Protein AF-A0A9E5TEZ5-F1 (afdb_monomer_lite)

Radius of gyration: 17.7 Å; chains: 1; bounding box: 47×31×42 Å

Secondary structure (DSSP, 8-state):
----HHHHHHT-S-HHHHHHIIIIIS---TTSHHHHHHHHHHHHSHHHHHHHHHHHT-S-S----TT---

Foldseek 3Di:
DPPPVLVVQCPDPQLVSNLCSVCVVVVHDCPDPSNVVSVVVNCVDPVNVVVVVVVVCPPPPPPPDPPPPD

Sequence (70 aa):
MAIDLTRWLLECDEPWTRYRTLVDLLDRPEDEAEVQTARAEMLAHPGVQDLIAQAATWPGRPLKRHNDAS

Structure (mmCIF, N/CA/C/O backbone):
data_AF-A0A9E5TEZ5-F1
#
_entry.id   AF-A0A9E5TEZ5-F1
#
loop_
_atom_site.group_PDB
_atom_site.id
_atom_site.type_symbol
_atom_site.label_atom_id
_atom_site.label_alt_id
_atom_site.label_comp_id
_atom_site.label_asym_id
_atom_site.label_entity_id
_atom_site.label_seq_id
_atom_site.pdbx_PDB_ins_code
_atom_site.Cartn_x
_atom_site.Cartn_y
_atom_site.Cartn_z
_atom_site.occupancy
_atom_site.B_iso_or_equiv
_atom_site.auth_seq_id
_atom_site.auth_comp_id
_atom_site.auth_asym_id
_atom_site.auth_atom_id
_atom_site.pdbx_PDB_model_num
ATOM 1 N N . MET A 1 1 ? -2.599 14.340 25.972 1.00 42.75 1 MET A N 1
ATOM 2 C CA . MET A 1 1 ? -3.342 14.205 24.704 1.00 42.75 1 MET A CA 1
ATOM 3 C C . MET A 1 1 ? -2.714 13.034 23.975 1.00 42.75 1 MET A C 1
ATOM 5 O O . MET A 1 1 ? -1.568 13.158 23.565 1.00 42.75 1 MET A O 1
ATOM 9 N N . ALA A 1 2 ? -3.365 11.872 23.961 1.00 51.09 2 ALA A N 1
ATOM 10 C CA . ALA A 1 2 ? -2.882 10.764 23.145 1.00 51.09 2 ALA A CA 1
ATOM 11 C C . ALA A 1 2 ? -3.130 11.161 21.689 1.00 51.09 2 ALA A C 1
ATOM 13 O O . ALA A 1 2 ? -4.259 11.495 21.335 1.00 51.09 2 ALA A O 1
ATOM 14 N N . ILE A 1 3 ? -2.067 11.240 20.893 1.00 64.38 3 ILE A N 1
ATOM 15 C CA . ILE A 1 3 ? -2.194 11.399 19.448 1.00 64.38 3 ILE A CA 1
ATOM 16 C C . ILE A 1 3 ? -2.978 10.179 18.969 1.00 64.38 3 ILE A C 1
ATOM 18 O O . ILE A 1 3 ? -2.612 9.051 19.302 1.00 64.38 3 ILE A O 1
ATOM 22 N N . ASP A 1 4 ? -4.060 10.403 18.231 1.00 90.12 4 ASP A N 1
ATOM 23 C CA . ASP A 1 4 ? -4.688 9.324 17.482 1.00 90.12 4 ASP A CA 1
ATOM 24 C C . ASP A 1 4 ? -3.749 8.971 16.324 1.00 90.12 4 ASP A C 1
ATOM 26 O O . ASP A 1 4 ? -3.777 9.578 15.254 1.00 90.12 4 ASP A O 1
ATOM 30 N N . LEU A 1 5 ? -2.831 8.044 16.601 1.00 92.69 5 LEU A N 1
ATOM 31 C CA . LEU A 1 5 ? -1.790 7.624 15.666 1.00 92.69 5 LEU A CA 1
ATOM 32 C C . LEU A 1 5 ? -2.393 7.057 14.380 1.00 92.69 5 LEU A C 1
ATOM 34 O O . LEU A 1 5 ? -1.806 7.225 13.316 1.00 92.69 5 LEU A O 1
ATOM 38 N N . THR A 1 6 ? -3.570 6.430 14.464 1.00 93.56 6 THR A N 1
ATOM 39 C CA . THR A 1 6 ? -4.250 5.876 13.289 1.00 93.56 6 THR A CA 1
ATOM 40 C C . THR A 1 6 ? -4.747 6.983 12.376 1.00 93.56 6 THR A C 1
ATOM 42 O O . THR A 1 6 ? -4.523 6.936 11.171 1.00 93.56 6 THR A O 1
ATOM 45 N N . ARG A 1 7 ? -5.310 8.048 12.951 1.00 94.31 7 ARG A N 1
ATOM 46 C CA . ARG A 1 7 ? -5.692 9.236 12.193 1.00 94.31 7 ARG A CA 1
ATOM 47 C C . ARG A 1 7 ? -4.493 9.912 11.534 1.00 94.31 7 ARG A C 1
ATOM 49 O O . ARG A 1 7 ? -4.578 10.260 10.364 1.00 94.31 7 ARG A O 1
ATOM 56 N N . TRP A 1 8 ? -3.382 10.058 12.254 1.00 95.25 8 TRP A N 1
ATOM 57 C CA . TRP A 1 8 ? -2.161 10.635 11.683 1.00 95.25 8 TRP A CA 1
ATOM 58 C C . TRP A 1 8 ? -1.664 9.841 10.463 1.00 95.25 8 TRP A C 1
ATOM 60 O O . TRP A 1 8 ? -1.326 10.438 9.448 1.00 95.25 8 TRP A O 1
ATOM 70 N N . LEU A 1 9 ? -1.695 8.506 10.528 1.00 95.81 9 LEU A N 1
ATOM 71 C CA . LEU A 1 9 ? -1.328 7.638 9.403 1.00 95.81 9 LEU A CA 1
ATOM 72 C C . LEU A 1 9 ? -2.293 7.749 8.209 1.00 95.81 9 LEU A C 1
ATOM 74 O O . LEU A 1 9 ? -1.869 7.653 7.059 1.00 95.81 9 LEU A O 1
ATOM 78 N N . LEU A 1 10 ? -3.589 7.947 8.467 1.00 95.94 10 LEU A N 1
ATOM 79 C CA . LEU A 1 10 ? -4.601 8.143 7.421 1.00 95.94 10 LEU A CA 1
ATOM 80 C C . LEU A 1 10 ? -4.497 9.516 6.737 1.00 95.94 10 LEU A C 1
ATOM 82 O O . LEU A 1 10 ? -4.970 9.670 5.614 1.00 95.94 10 LEU A O 1
ATOM 86 N N . GLU A 1 11 ? -3.873 10.495 7.389 1.00 95.56 11 GLU A N 1
ATOM 87 C CA . GLU A 1 11 ? -3.631 11.842 6.856 1.00 95.56 11 GLU A CA 1
ATOM 88 C C . GLU A 1 11 ? -2.291 11.952 6.094 1.00 95.56 11 GLU A C 1
ATOM 90 O O . GLU A 1 11 ? -2.002 13.004 5.529 1.00 95.56 11 GLU A O 1
ATOM 95 N N . CYS A 1 12 ? -1.480 10.886 6.041 1.00 95.00 12 CYS A N 1
ATOM 96 C CA . CYS A 1 12 ? -0.227 10.864 5.282 1.00 95.00 12 CYS A CA 1
ATOM 97 C C . CYS A 1 12 ? -0.452 11.008 3.766 1.00 95.00 12 CYS A C 1
ATOM 99 O O . CYS A 1 12 ? -1.348 10.387 3.188 1.00 95.00 12 CYS A O 1
ATOM 101 N N . ASP A 1 13 ? 0.431 11.758 3.102 1.00 95.06 13 ASP A N 1
ATOM 102 C CA . ASP A 1 13 ? 0.392 11.947 1.647 1.00 95.06 13 ASP A CA 1
ATOM 103 C C . ASP A 1 13 ? 0.646 10.629 0.896 1.00 95.06 13 ASP A C 1
ATOM 105 O O . ASP A 1 13 ? 0.078 10.380 -0.172 1.00 95.06 13 ASP A O 1
ATOM 109 N N . GLU A 1 14 ? 1.456 9.740 1.476 1.00 96.19 14 GLU A N 1
ATOM 110 C CA . GLU A 1 14 ? 1.785 8.438 0.916 1.00 96.19 14 GLU A CA 1
ATOM 111 C C . GLU A 1 14 ? 0.546 7.523 0.832 1.00 96.19 14 GLU A C 1
ATOM 113 O O . GLU A 1 14 ? 0.032 7.053 1.855 1.00 96.19 14 GLU A O 1
ATOM 118 N N . PRO A 1 15 ? 0.076 7.163 -0.377 1.00 96.62 15 PRO A N 1
ATOM 119 C CA . PRO A 1 15 ? -1.146 6.374 -0.527 1.00 96.62 15 PRO A CA 1
ATOM 120 C C . PRO A 1 15 ? -1.003 4.936 -0.007 1.00 96.62 15 PRO A C 1
ATOM 122 O O . PRO A 1 15 ? -1.982 4.339 0.442 1.00 96.62 15 PRO A O 1
ATOM 125 N N . TRP A 1 16 ? 0.214 4.376 -0.009 1.00 97.50 16 TRP A N 1
ATOM 126 C CA . TRP A 1 16 ? 0.465 3.063 0.594 1.00 97.50 16 TRP A CA 1
ATOM 127 C C . TRP A 1 16 ? 0.315 3.099 2.114 1.00 97.50 16 TRP A C 1
ATOM 129 O O . TRP A 1 16 ? -0.229 2.155 2.676 1.00 97.50 16 TRP A O 1
ATOM 139 N N . THR A 1 17 ? 0.726 4.179 2.784 1.00 97.81 17 THR A N 1
ATOM 140 C CA . THR A 1 17 ? 0.564 4.319 4.238 1.00 97.81 17 THR A CA 1
ATOM 141 C C . THR A 1 17 ? -0.914 4.302 4.610 1.00 97.81 17 THR A C 1
ATOM 143 O O . THR A 1 17 ? -1.316 3.545 5.495 1.00 97.81 17 THR A O 1
ATOM 146 N N . ARG A 1 18 ? -1.746 5.042 3.870 1.00 97.81 18 ARG A N 1
ATOM 147 C CA . ARG A 1 18 ? -3.200 5.083 4.080 1.00 97.81 18 ARG A CA 1
ATOM 148 C C . ARG A 1 18 ? -3.851 3.716 3.856 1.00 97.81 18 ARG A C 1
ATOM 150 O O . ARG A 1 18 ? -4.529 3.206 4.745 1.00 97.81 18 ARG A O 1
ATOM 157 N N . TYR A 1 19 ? -3.578 3.071 2.719 1.00 98.19 19 TYR A N 1
ATOM 158 C CA . TYR A 1 19 ? -4.136 1.748 2.407 1.00 98.19 19 TYR A CA 1
ATOM 159 C C . TYR A 1 19 ? -3.711 0.667 3.414 1.00 98.19 19 TYR A C 1
ATOM 161 O O . TYR A 1 19 ? -4.548 -0.108 3.874 1.00 98.19 19 TYR A O 1
ATOM 169 N N . ARG A 1 20 ? -2.425 0.617 3.785 1.00 97.75 20 ARG A N 1
ATOM 170 C CA . ARG A 1 20 ? -1.912 -0.369 4.751 1.00 97.7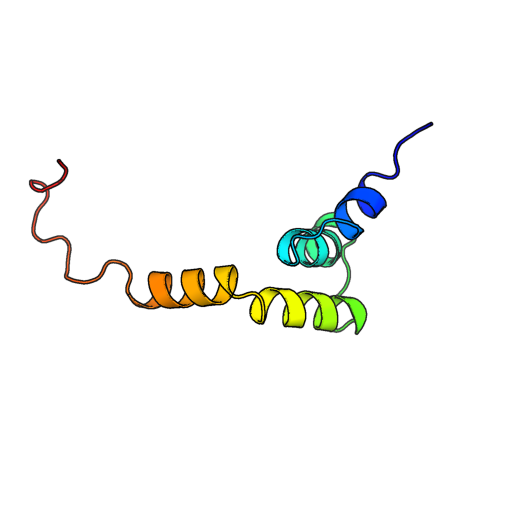5 20 ARG A CA 1
ATOM 171 C C . ARG A 1 20 ? -2.440 -0.109 6.160 1.00 97.75 20 ARG A C 1
ATOM 173 O O . ARG A 1 20 ? -2.710 -1.058 6.878 1.00 97.75 20 ARG A O 1
ATOM 180 N N . THR A 1 21 ? -2.677 1.147 6.536 1.00 97.62 21 THR A N 1
ATOM 181 C CA . THR A 1 21 ? -3.323 1.476 7.818 1.00 97.62 21 THR A CA 1
ATOM 182 C C . THR A 1 21 ? -4.742 0.918 7.890 1.00 97.62 21 THR A C 1
ATOM 184 O O . THR A 1 21 ? -5.106 0.311 8.895 1.00 97.62 21 THR A O 1
ATOM 187 N N . LEU A 1 22 ? -5.531 1.065 6.820 1.00 97.69 22 LEU A N 1
ATOM 188 C CA . LEU A 1 22 ? -6.895 0.533 6.769 1.00 97.69 22 LEU A CA 1
ATOM 189 C C . LEU A 1 22 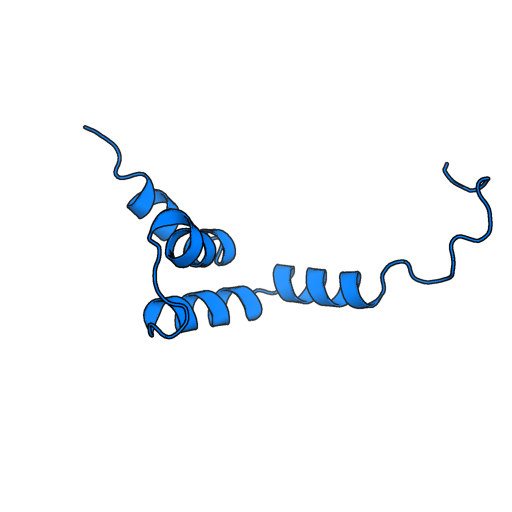? -6.924 -0.996 6.905 1.00 97.69 22 LEU A C 1
ATOM 191 O O . LEU A 1 22 ? -7.687 -1.517 7.711 1.00 97.69 22 LEU A O 1
ATOM 195 N N . VAL A 1 23 ? -6.089 -1.707 6.146 1.00 97.88 23 VAL A N 1
ATOM 196 C CA . VAL A 1 23 ? -6.118 -3.179 6.111 1.00 97.88 23 VAL A CA 1
ATOM 197 C C . VAL A 1 23 ? -5.389 -3.797 7.301 1.00 97.88 23 VAL A C 1
ATOM 199 O O . VAL A 1 23 ? -5.939 -4.663 7.966 1.00 97.88 23 VAL A O 1
ATOM 202 N N . ASP A 1 24 ? -4.163 -3.354 7.582 1.00 97.38 24 ASP A N 1
ATOM 203 C CA . ASP A 1 24 ? -3.251 -4.078 8.474 1.00 97.38 24 ASP A CA 1
ATOM 204 C C . ASP A 1 24 ? -3.354 -3.620 9.940 1.00 97.38 24 ASP A C 1
ATOM 206 O O . ASP A 1 24 ? -2.937 -4.350 10.837 1.00 97.38 24 ASP A O 1
ATOM 210 N N . LEU A 1 25 ? -3.866 -2.407 10.199 1.00 96.19 25 LEU A N 1
ATOM 211 C CA . LEU A 1 25 ? -4.003 -1.860 11.559 1.00 96.19 25 LEU A CA 1
ATOM 212 C C . LEU A 1 25 ? -5.457 -1.707 12.008 1.00 96.19 25 LEU A C 1
ATOM 214 O O . LEU A 1 25 ? -5.737 -1.811 13.201 1.00 96.19 25 LEU A O 1
ATOM 218 N N . LEU A 1 26 ? -6.365 -1.412 11.075 1.00 96.00 26 LEU A N 1
ATOM 219 C CA . LEU A 1 26 ? -7.790 -1.219 11.354 1.00 96.00 26 LEU A CA 1
ATOM 220 C C . LEU A 1 26 ? -8.651 -2.423 10.945 1.00 96.00 26 LEU A C 1
ATOM 222 O O . LEU A 1 26 ? -9.871 -2.353 11.098 1.00 96.00 26 LEU A O 1
ATOM 226 N N . ASP A 1 27 ? -8.030 -3.493 10.431 1.00 97.19 27 ASP A N 1
ATOM 227 C CA . ASP A 1 27 ? -8.675 -4.737 9.988 1.00 97.19 27 ASP A CA 1
ATOM 228 C C . ASP A 1 27 ? -9.873 -4.499 9.050 1.00 97.19 27 ASP A C 1
ATOM 230 O O . ASP A 1 27 ? -10.873 -5.225 9.077 1.00 97.19 27 ASP A O 1
ATOM 234 N N . ARG A 1 28 ? -9.804 -3.451 8.216 1.00 97.06 28 ARG A N 1
ATOM 235 C CA . ARG A 1 28 ? -10.870 -3.143 7.263 1.00 97.06 28 ARG A CA 1
ATOM 236 C C . ARG A 1 28 ? -10.877 -4.178 6.137 1.00 97.06 28 ARG A C 1
ATOM 238 O O . ARG A 1 28 ? -9.842 -4.378 5.494 1.00 97.06 28 ARG A O 1
ATOM 245 N N . PRO A 1 29 ? -12.032 -4.807 5.857 1.00 97.50 29 PRO A N 1
ATOM 246 C CA . PRO A 1 29 ? -12.205 -5.685 4.713 1.00 97.50 29 PRO A CA 1
ATOM 247 C C . PRO A 1 29 ? -11.812 -5.007 3.400 1.00 97.50 29 PRO A C 1
ATOM 249 O O . PRO A 1 29 ? -12.135 -3.846 3.149 1.00 97.50 29 PRO A O 1
ATOM 252 N N . GLU A 1 30 ? -11.140 -5.755 2.527 1.00 94.56 30 GLU A N 1
ATOM 253 C CA . GLU A 1 30 ? -10.689 -5.227 1.238 1.00 94.56 30 GLU A CA 1
ATOM 254 C C . GLU A 1 30 ? -11.839 -4.833 0.303 1.00 94.56 30 GLU A C 1
ATOM 256 O O . GLU A 1 30 ? -11.616 -4.064 -0.626 1.00 94.56 30 GLU A O 1
ATOM 261 N N . ASP A 1 31 ? -13.054 -5.335 0.516 1.00 96.25 31 ASP A N 1
ATOM 262 C CA . ASP A 1 31 ? -14.250 -5.000 -0.262 1.00 96.25 31 ASP A CA 1
ATOM 263 C C . ASP A 1 31 ? -14.957 -3.717 0.209 1.00 96.25 31 ASP A C 1
ATOM 265 O O . ASP A 1 31 ? -15.851 -3.226 -0.486 1.00 96.25 31 ASP A O 1
ATOM 269 N N . GLU A 1 32 ? -14.535 -3.117 1.327 1.00 97.75 32 GLU A N 1
ATOM 270 C CA . GLU A 1 32 ? -15.033 -1.806 1.739 1.00 97.75 32 GLU A CA 1
ATOM 271 C C . GLU A 1 32 ? -14.623 -0.716 0.730 1.00 97.75 32 GLU A C 1
ATOM 273 O O . GLU A 1 32 ? -13.492 -0.655 0.241 1.00 97.75 32 GLU A O 1
ATOM 278 N N . ALA A 1 33 ? -15.553 0.199 0.434 1.00 97.56 33 ALA A N 1
ATOM 279 C CA . ALA A 1 33 ? -15.366 1.228 -0.593 1.00 97.56 33 ALA A CA 1
ATOM 280 C C . ALA A 1 33 ? -14.159 2.149 -0.323 1.00 97.56 33 ALA A C 1
ATOM 282 O O . ALA A 1 33 ? -13.453 2.547 -1.254 1.00 97.56 33 ALA A O 1
ATOM 283 N N . GLU A 1 34 ? -13.905 2.470 0.947 1.00 96.50 34 GLU A N 1
ATOM 284 C CA . GLU A 1 34 ? -12.759 3.282 1.367 1.00 96.50 34 GLU A CA 1
ATOM 285 C C . GLU A 1 34 ? -11.432 2.563 1.086 1.00 96.50 34 GLU A C 1
ATOM 287 O O . GLU A 1 34 ? -10.508 3.148 0.518 1.00 96.50 34 GLU A O 1
ATOM 292 N N . VAL A 1 35 ? -11.369 1.264 1.385 1.00 97.69 35 VAL A N 1
ATOM 293 C CA . VAL A 1 35 ? -10.186 0.426 1.157 1.00 97.69 35 VAL A CA 1
ATOM 294 C C . VAL A 1 35 ? -9.906 0.269 -0.336 1.00 97.69 35 VAL A C 1
ATOM 296 O O . VAL A 1 35 ? -8.760 0.415 -0.765 1.00 97.69 35 VAL A O 1
ATOM 299 N N . GLN A 1 36 ? -10.943 0.053 -1.149 1.00 98.31 36 GLN A N 1
ATOM 300 C CA . GLN A 1 36 ? -10.821 -0.007 -2.610 1.00 98.31 36 GLN A CA 1
ATOM 301 C C . GLN A 1 36 ? -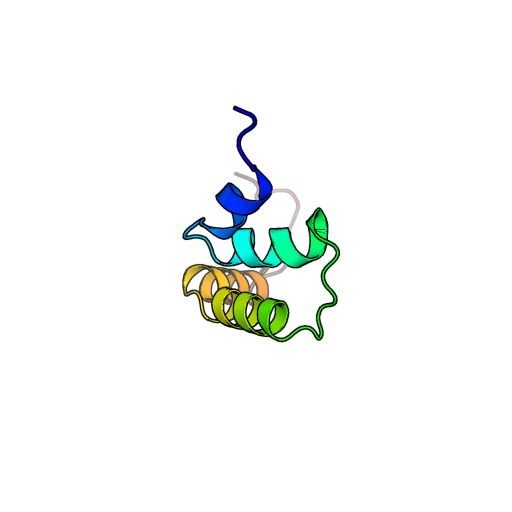10.322 1.313 -3.205 1.00 98.31 36 GLN A C 1
ATOM 303 O O . GLN A 1 36 ? -9.468 1.305 -4.094 1.00 98.31 36 GLN A O 1
ATOM 308 N N . THR A 1 37 ? -10.804 2.445 -2.689 1.00 97.75 37 THR A N 1
ATOM 309 C CA . THR A 1 37 ? -10.362 3.776 -3.126 1.00 97.75 37 THR A CA 1
ATOM 310 C C . THR A 1 37 ? -8.890 3.996 -2.786 1.00 97.75 37 THR A C 1
ATOM 312 O O . THR A 1 37 ? -8.095 4.292 -3.678 1.00 97.75 37 THR A O 1
ATOM 315 N N . ALA A 1 38 ? -8.489 3.749 -1.535 1.00 97.50 38 ALA A N 1
ATOM 316 C CA . ALA A 1 38 ? -7.096 3.877 -1.106 1.00 97.50 38 ALA A CA 1
ATOM 317 C C . ALA A 1 38 ? -6.159 2.938 -1.888 1.00 97.50 38 ALA A C 1
ATOM 319 O O . ALA A 1 38 ? -5.057 3.325 -2.285 1.00 97.50 38 ALA A O 1
ATOM 320 N N . ARG A 1 39 ? -6.611 1.711 -2.179 1.00 98.00 39 ARG A N 1
ATOM 321 C CA . ARG A 1 39 ? -5.880 0.754 -3.018 1.00 98.00 39 ARG A CA 1
ATOM 322 C C . ARG A 1 39 ? -5.708 1.267 -4.447 1.00 98.00 39 ARG A C 1
ATOM 324 O O . ARG A 1 39 ? -4.618 1.146 -5.005 1.00 98.00 39 ARG A O 1
ATOM 331 N N . ALA A 1 40 ? -6.761 1.821 -5.045 1.00 98.06 40 ALA A N 1
ATOM 332 C CA . ALA A 1 40 ? -6.708 2.378 -6.393 1.00 98.06 40 ALA A CA 1
ATOM 333 C C . ALA A 1 40 ? -5.746 3.572 -6.473 1.00 98.06 40 ALA A C 1
ATOM 335 O O . ALA A 1 40 ? -4.924 3.623 -7.385 1.00 98.06 40 ALA A O 1
ATOM 336 N N . GLU A 1 41 ? -5.780 4.478 -5.494 1.00 97.94 41 GLU A N 1
ATOM 337 C CA . GLU A 1 41 ? -4.840 5.602 -5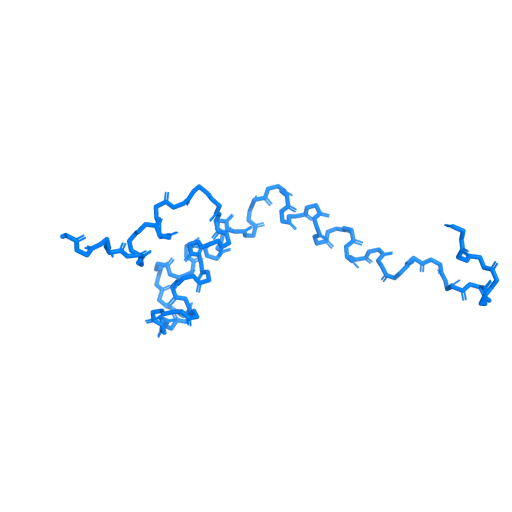.401 1.00 97.94 41 GLU A CA 1
ATOM 338 C C . GLU A 1 41 ? -3.388 5.134 -5.262 1.00 97.94 41 GLU A C 1
ATOM 340 O O . GLU A 1 41 ? -2.506 5.641 -5.955 1.00 97.94 41 GLU A O 1
ATOM 345 N N . MET A 1 42 ? -3.134 4.125 -4.423 1.00 97.81 42 MET A N 1
ATOM 346 C CA . MET A 1 42 ? -1.801 3.536 -4.276 1.00 97.81 42 MET A CA 1
ATOM 347 C C . MET A 1 42 ? -1.290 2.967 -5.602 1.00 97.81 42 MET A C 1
ATOM 349 O O . MET A 1 42 ? -0.146 3.214 -5.971 1.00 97.81 42 MET A O 1
ATOM 353 N N . LEU A 1 43 ? -2.126 2.234 -6.339 1.00 97.69 43 LEU A N 1
ATOM 354 C CA . LEU A 1 43 ? -1.749 1.651 -7.631 1.00 97.69 43 LEU A CA 1
ATOM 355 C C . LEU A 1 43 ? -1.627 2.691 -8.756 1.00 97.69 43 LEU A C 1
ATOM 357 O O . LEU A 1 43 ? -0.909 2.466 -9.732 1.00 97.69 43 LEU A O 1
ATOM 361 N N . ALA A 1 44 ? -2.317 3.825 -8.638 1.00 97.69 44 ALA A N 1
ATOM 362 C CA . ALA A 1 44 ? -2.206 4.943 -9.569 1.00 97.69 44 ALA A CA 1
ATOM 363 C C . ALA A 1 44 ? -0.964 5.816 -9.313 1.00 97.69 44 ALA A C 1
ATOM 365 O O . ALA A 1 44 ? -0.578 6.590 -10.187 1.00 97.69 44 ALA A O 1
ATOM 366 N N . HIS A 1 45 ? -0.330 5.705 -8.141 1.00 98.06 45 HIS A N 1
ATOM 367 C CA . HIS A 1 45 ? 0.823 6.525 -7.786 1.00 98.06 45 HIS A CA 1
ATOM 368 C C . HIS A 1 45 ? 2.040 6.213 -8.687 1.00 98.06 45 HIS A C 1
ATOM 370 O O . HIS A 1 45 ? 2.464 5.053 -8.741 1.00 98.06 45 HIS A O 1
ATOM 376 N N . PRO A 1 46 ? 2.676 7.219 -9.329 1.00 97.19 46 PRO A N 1
ATOM 377 C CA . PRO A 1 46 ? 3.770 6.995 -10.281 1.00 97.19 46 PRO A CA 1
ATOM 378 C C . PRO A 1 46 ? 4.926 6.166 -9.715 1.00 97.19 46 PRO A C 1
ATOM 380 O O . PRO A 1 46 ? 5.346 5.194 -10.329 1.00 97.19 46 PRO A O 1
ATOM 383 N N . GLY A 1 47 ? 5.368 6.45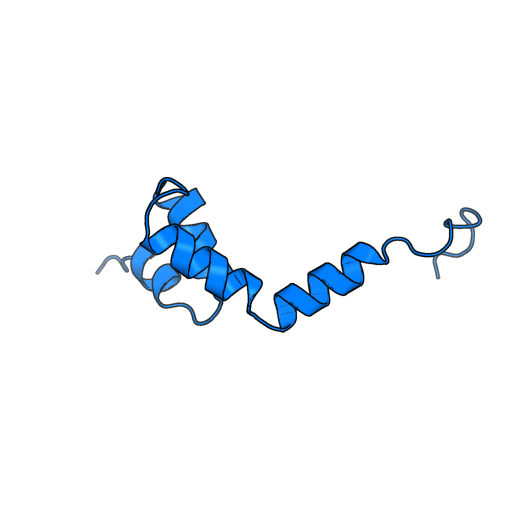6 -8.486 1.00 96.19 47 GLY A N 1
ATOM 384 C CA . GLY A 1 47 ? 6.450 5.693 -7.851 1.00 96.19 47 GLY A CA 1
ATOM 385 C C . GLY A 1 47 ? 6.113 4.214 -7.605 1.00 96.19 47 GLY A C 1
ATOM 386 O O . GLY A 1 47 ? 7.006 3.371 -7.613 1.00 96.19 47 GLY A O 1
ATOM 387 N N . VAL A 1 48 ? 4.830 3.877 -7.427 1.00 96.81 48 VAL A N 1
ATOM 388 C CA . VAL A 1 48 ? 4.388 2.480 -7.288 1.00 96.81 48 VAL A CA 1
ATOM 389 C C . VAL A 1 48 ? 4.378 1.800 -8.655 1.00 96.81 48 VAL A C 1
ATOM 391 O O . VAL A 1 48 ? 4.844 0.669 -8.776 1.00 96.81 48 VAL A O 1
ATOM 394 N N . GLN A 1 49 ? 3.914 2.490 -9.698 1.00 97.56 49 GLN A N 1
ATOM 395 C CA . GLN A 1 49 ? 3.959 1.979 -11.071 1.00 97.56 49 GLN A CA 1
ATOM 396 C C . GLN A 1 49 ? 5.398 1.744 -11.542 1.00 97.56 49 GLN A C 1
ATOM 398 O O . GLN A 1 49 ? 5.693 0.682 -12.089 1.00 97.56 49 GLN A O 1
ATOM 403 N N . ASP A 1 50 ? 6.303 2.679 -11.255 1.00 96.38 50 ASP A N 1
ATOM 404 C CA . ASP A 1 50 ? 7.728 2.558 -11.564 1.00 96.38 50 ASP A CA 1
ATOM 405 C C . ASP A 1 50 ? 8.369 1.385 -10.819 1.00 96.38 50 ASP A C 1
ATOM 407 O O . ASP A 1 50 ? 9.165 0.642 -11.399 1.00 96.38 50 ASP A O 1
ATOM 411 N N . LEU A 1 51 ? 8.016 1.182 -9.545 1.00 95.06 51 LEU A N 1
ATOM 412 C CA . LEU A 1 51 ? 8.484 0.038 -8.764 1.00 95.06 51 LEU A CA 1
ATOM 413 C C . LEU A 1 51 ? 7.993 -1.287 -9.363 1.00 95.06 51 LEU A C 1
ATOM 415 O O . LEU A 1 51 ? 8.777 -2.226 -9.497 1.00 95.06 51 LEU A O 1
ATOM 419 N N . ILE A 1 52 ? 6.719 -1.364 -9.758 1.00 94.81 52 ILE A N 1
ATOM 420 C CA . ILE A 1 52 ? 6.141 -2.546 -10.415 1.00 94.81 52 ILE A CA 1
ATOM 421 C C . ILE A 1 52 ? 6.844 -2.818 -11.751 1.00 94.81 52 ILE A C 1
ATOM 423 O O . ILE A 1 52 ? 7.198 -3.963 -12.035 1.00 94.81 52 ILE A O 1
ATOM 427 N N . ALA A 1 53 ? 7.090 -1.781 -12.555 1.00 94.25 53 ALA A N 1
ATOM 428 C CA . ALA A 1 53 ? 7.795 -1.904 -13.827 1.00 94.25 53 ALA A CA 1
ATOM 429 C C . ALA A 1 53 ? 9.232 -2.416 -13.636 1.00 94.25 53 ALA A C 1
ATOM 431 O O . ALA A 1 53 ? 9.671 -3.314 -14.354 1.00 94.25 53 ALA A O 1
ATOM 432 N N . GLN A 1 54 ? 9.946 -1.908 -12.628 1.00 92.38 54 GLN A N 1
ATOM 433 C CA . GLN A 1 54 ? 11.280 -2.395 -12.266 1.00 92.38 54 GLN A CA 1
ATOM 434 C C . GLN A 1 54 ? 11.241 -3.854 -11.799 1.00 92.38 54 GLN A C 1
ATOM 436 O O . GLN A 1 54 ? 12.022 -4.675 -12.284 1.00 92.38 54 GLN A O 1
ATOM 441 N N . ALA A 1 55 ? 10.301 -4.209 -10.921 1.00 91.19 55 ALA A N 1
ATOM 442 C CA . ALA A 1 55 ? 10.134 -5.575 -10.429 1.00 91.19 55 ALA A CA 1
ATOM 443 C C . ALA A 1 55 ? 9.836 -6.574 -11.560 1.00 91.19 55 ALA A C 1
ATOM 445 O O . ALA A 1 55 ? 10.369 -7.681 -11.551 1.00 91.19 55 ALA A O 1
ATOM 446 N N . ALA A 1 56 ? 9.064 -6.175 -12.576 1.00 89.06 56 ALA A N 1
ATOM 447 C CA . ALA A 1 56 ? 8.803 -6.998 -13.761 1.00 89.06 56 ALA A CA 1
ATOM 448 C C . ALA A 1 56 ? 10.075 -7.327 -14.565 1.00 89.06 56 ALA A C 1
ATOM 450 O O . ALA A 1 56 ? 10.106 -8.302 -15.314 1.00 89.06 56 ALA A O 1
ATOM 451 N N . THR A 1 57 ? 11.132 -6.530 -14.396 1.00 84.56 57 THR A N 1
ATOM 452 C CA . THR A 1 57 ? 12.440 -6.744 -15.026 1.00 84.56 57 THR A CA 1
ATOM 453 C C . THR A 1 57 ? 13.464 -7.402 -14.101 1.00 84.56 57 THR A C 1
ATOM 455 O O . THR A 1 57 ? 14.592 -7.618 -14.532 1.00 84.56 57 THR A O 1
ATOM 458 N N . TRP A 1 58 ? 13.102 -7.765 -12.864 1.00 79.06 58 TRP A N 1
ATOM 459 C CA . TRP A 1 58 ? 13.994 -8.404 -11.892 1.00 79.06 58 TRP A CA 1
ATOM 460 C C . TRP A 1 58 ? 14.043 -9.936 -12.061 1.00 79.06 58 TRP A C 1
ATOM 462 O O . TRP A 1 58 ? 12.997 -10.561 -12.239 1.00 79.06 58 TRP A O 1
ATOM 472 N N . PRO A 1 59 ? 15.221 -10.590 -11.976 1.00 74.56 59 PRO A N 1
ATOM 473 C CA . PRO A 1 59 ? 16.570 -10.034 -11.797 1.00 74.56 59 PRO A CA 1
ATOM 474 C C . PRO A 1 59 ? 17.230 -9.591 -13.121 1.00 74.56 59 PRO A C 1
ATOM 476 O O . PRO A 1 59 ? 18.416 -9.276 -13.154 1.00 74.56 59 PRO A O 1
ATOM 479 N N . GLY A 1 60 ? 16.490 -9.606 -14.230 1.00 74.50 60 GLY A N 1
ATOM 480 C CA . GLY A 1 60 ? 16.996 -9.334 -15.570 1.00 74.50 60 GLY A CA 1
ATOM 481 C C . GLY A 1 60 ? 17.612 -10.585 -16.196 1.00 74.50 60 GLY A C 1
ATOM 482 O O . GLY A 1 60 ? 17.000 -11.654 -16.226 1.00 74.50 60 GLY A O 1
ATOM 483 N N . ARG A 1 61 ? 18.832 -10.464 -16.733 1.00 63.69 61 ARG A N 1
ATOM 484 C CA . ARG A 1 61 ? 19.606 -11.599 -17.267 1.00 63.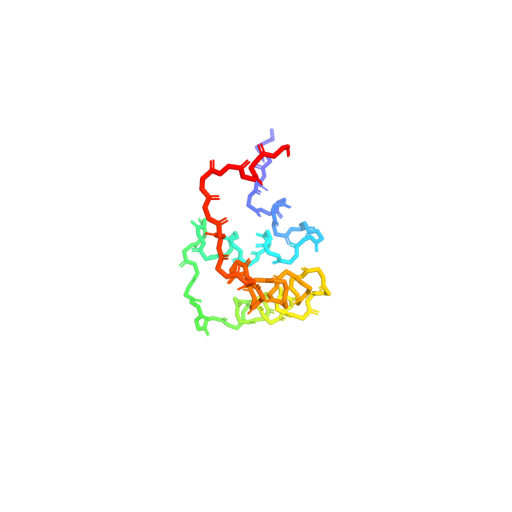69 61 ARG A CA 1
ATOM 485 C C . ARG A 1 61 ? 20.032 -12.507 -16.095 1.00 63.69 61 ARG A C 1
ATOM 487 O O . ARG A 1 61 ? 20.363 -11.973 -15.040 1.00 63.69 61 ARG A O 1
ATOM 494 N N . PRO A 1 62 ? 20.076 -13.848 -16.251 1.00 67.88 62 PRO A N 1
ATOM 495 C CA . PRO A 1 62 ? 20.514 -14.737 -15.177 1.00 67.88 62 PRO A CA 1
ATOM 496 C C . PRO A 1 62 ? 21.842 -14.261 -14.586 1.00 67.88 62 PRO A C 1
ATOM 498 O O . PRO A 1 62 ? 22.764 -13.989 -15.361 1.00 67.88 62 PRO A O 1
ATOM 501 N N . LEU A 1 63 ? 21.931 -14.176 -13.252 1.00 63.81 63 LEU A N 1
ATOM 502 C CA . LEU A 1 63 ? 23.165 -13.874 -12.522 1.00 63.81 63 LEU A CA 1
ATOM 503 C C . LEU A 1 63 ? 24.225 -14.896 -12.943 1.00 63.81 63 LEU A C 1
ATOM 505 O O . LEU A 1 63 ? 24.249 -16.043 -12.486 1.00 63.81 63 LEU A O 1
ATOM 509 N N . LYS A 1 64 ? 25.050 -14.517 -13.921 1.00 57.06 64 LYS A N 1
ATOM 510 C CA . LYS A 1 64 ? 25.995 -15.422 -14.558 1.00 57.06 64 LYS A CA 1
ATOM 511 C C . LYS A 1 64 ? 27.242 -15.450 -13.683 1.00 57.06 64 LYS A C 1
ATOM 513 O O . LYS A 1 64 ? 28.223 -14.789 -13.973 1.00 57.06 64 LYS A O 1
ATOM 518 N N . ARG A 1 65 ? 27.194 -16.337 -12.685 1.00 57.97 65 ARG A N 1
ATOM 519 C CA . ARG A 1 65 ? 28.280 -16.738 -11.773 1.00 57.97 65 ARG A CA 1
ATOM 520 C C . ARG A 1 65 ? 28.493 -15.795 -10.586 1.00 57.97 65 ARG A C 1
ATOM 522 O O . ARG A 1 65 ? 28.324 -14.588 -10.651 1.00 57.97 65 ARG A O 1
ATOM 529 N N . HIS A 1 66 ? 28.916 -16.419 -9.497 1.00 59.38 66 HIS A N 1
ATOM 530 C CA . HIS A 1 66 ? 29.153 -15.888 -8.150 1.00 59.38 66 HIS A CA 1
ATOM 531 C C . HIS A 1 66 ? 30.315 -14.871 -8.053 1.00 59.38 66 HIS A C 1
ATOM 533 O O . HIS A 1 66 ? 30.737 -14.556 -6.949 1.00 59.38 66 HIS A O 1
ATOM 539 N N . ASN A 1 67 ? 30.851 -14.394 -9.184 1.00 59.53 67 ASN A N 1
ATOM 540 C CA . ASN A 1 67 ? 32.067 -13.573 -9.243 1.00 59.53 67 ASN A CA 1
ATOM 541 C C . ASN A 1 67 ? 31.830 -12.089 -9.568 1.00 59.53 67 ASN A C 1
ATOM 543 O O . ASN A 1 67 ? 32.790 -11.332 -9.503 1.00 59.53 67 ASN A O 1
ATOM 547 N N . ASP A 1 68 ? 30.598 -11.666 -9.870 1.00 54.19 68 ASP A N 1
ATOM 548 C CA . ASP A 1 68 ? 30.311 -10.288 -10.312 1.00 54.19 68 ASP A CA 1
ATOM 549 C C . ASP A 1 68 ? 29.465 -9.496 -9.294 1.00 54.19 68 ASP A C 1
ATOM 551 O O . ASP A 1 68 ? 28.593 -8.713 -9.663 1.00 54.19 68 ASP A O 1
ATOM 555 N N . ALA A 1 69 ? 29.705 -9.697 -7.995 1.00 50.16 69 ALA A N 1
ATOM 556 C CA . ALA A 1 69 ? 29.317 -8.723 -6.976 1.00 50.16 69 ALA A CA 1
ATOM 557 C C . ALA A 1 69 ? 30.528 -7.810 -6.730 1.00 50.16 69 ALA A C 1
ATOM 559 O O . ALA A 1 69 ? 31.477 -8.216 -6.059 1.00 50.16 69 ALA A O 1
ATOM 560 N N . SER A 1 70 ? 30.532 -6.627 -7.347 1.00 55.34 70 SER A N 1
ATOM 561 C CA . SER A 1 70 ? 31.454 -5.524 -7.027 1.00 55.34 70 SER A CA 1
ATOM 562 C C . SER A 1 70 ? 30.702 -4.428 -6.292 1.00 55.34 70 SER A C 1
ATOM 564 O O . SER A 1 70 ? 29.551 -4.159 -6.704 1.00 55.34 70 SER A O 1
#

pLDDT: mean 87.99, std 15.56, range [42.75, 98.31]